Protein AF-A0A5B7JDL4-F1 (afdb_monomer_lite)

pLDDT: mean 72.07, std 23.26, range [29.02, 93.75]

InterPro domains:
  IPR038269 SCAN domain superfamily [G3DSA:1.10.4020.10] (1-85)

Structure (mmCIF, N/CA/C/O backbone):
data_AF-A0A5B7JDL4-F1
#
_entry.id   AF-A0A5B7JDL4-F1
#
loop_
_atom_site.group_PDB
_atom_site.id
_atom_site.type_symbol
_atom_site.label_atom_id
_atom_site.label_alt_id
_atom_site.label_comp_id
_atom_site.label_asym_id
_atom_site.label_entity_id
_atom_site.label_seq_id
_atom_site.pdbx_PDB_ins_code
_atom_site.Cartn_x
_atom_site.Cartn_y
_atom_site.Cartn_z
_atom_site.occupancy
_atom_site.B_iso_or_equiv
_atom_site.auth_seq_id
_atom_site.auth_comp_id
_atom_site.auth_asym_id
_atom_site.auth_atom_id
_atom_site.pdbx_PDB_model_num
ATOM 1 N N . MET A 1 1 ? -4.743 -7.696 -0.058 1.00 56.03 1 MET A N 1
ATOM 2 C CA . MET A 1 1 ? -6.128 -7.459 0.442 1.00 56.03 1 MET A CA 1
ATOM 3 C C . MET A 1 1 ? -6.179 -6.619 1.727 1.00 56.03 1 MET A C 1
ATOM 5 O O . MET A 1 1 ? -7.036 -5.749 1.816 1.00 56.03 1 MET A O 1
ATOM 9 N N . TYR A 1 2 ? -5.297 -6.826 2.714 1.00 60.03 2 TYR A N 1
ATOM 10 C CA . TYR A 1 2 ? -5.376 -6.131 4.012 1.00 60.03 2 TYR A CA 1
ATOM 11 C C . TYR A 1 2 ? -4.808 -4.695 4.016 1.00 60.03 2 TYR A C 1
ATOM 13 O O . TYR A 1 2 ? -5.443 -3.829 4.612 1.00 60.03 2 TYR A O 1
ATOM 21 N N . ARG A 1 3 ? -3.765 -4.399 3.221 1.00 72.75 3 ARG A N 1
ATOM 22 C CA . ARG A 1 3 ? -3.266 -3.031 2.936 1.00 72.75 3 ARG A CA 1
ATOM 23 C C . ARG A 1 3 ? -4.375 -2.053 2.526 1.00 72.75 3 ARG A C 1
ATOM 25 O O . ARG A 1 3 ? -4.653 -1.068 3.206 1.00 72.75 3 ARG A O 1
ATOM 32 N N . LYS A 1 4 ? -5.100 -2.382 1.448 1.00 76.00 4 LYS A N 1
ATOM 33 C CA . LYS A 1 4 ? -6.224 -1.565 0.948 1.00 76.00 4 LYS A CA 1
ATOM 34 C C . LYS A 1 4 ? -7.341 -1.413 1.984 1.00 76.00 4 LYS A C 1
ATOM 36 O O . LYS A 1 4 ? -8.007 -0.386 2.009 1.00 76.00 4 LYS A O 1
ATOM 41 N N . ARG A 1 5 ? -7.567 -2.417 2.837 1.00 73.81 5 ARG A N 1
ATOM 42 C CA . ARG A 1 5 ? -8.588 -2.356 3.896 1.00 73.81 5 ARG A CA 1
ATOM 43 C C . ARG A 1 5 ? -8.178 -1.427 5.036 1.00 73.81 5 ARG A C 1
ATOM 45 O O . ARG A 1 5 ? -9.047 -0.736 5.553 1.00 73.81 5 ARG A O 1
ATOM 52 N N . PHE A 1 6 ? -6.897 -1.394 5.404 1.00 78.69 6 PHE A N 1
ATOM 53 C CA . PHE A 1 6 ? -6.366 -0.450 6.388 1.00 78.69 6 PHE A CA 1
ATOM 54 C C . PHE A 1 6 ? -6.543 0.995 5.903 1.00 78.69 6 PHE A C 1
ATOM 56 O O . PHE A 1 6 ? -7.266 1.755 6.545 1.00 78.69 6 PHE A O 1
ATOM 63 N N . ARG A 1 7 ? -6.017 1.327 4.713 1.0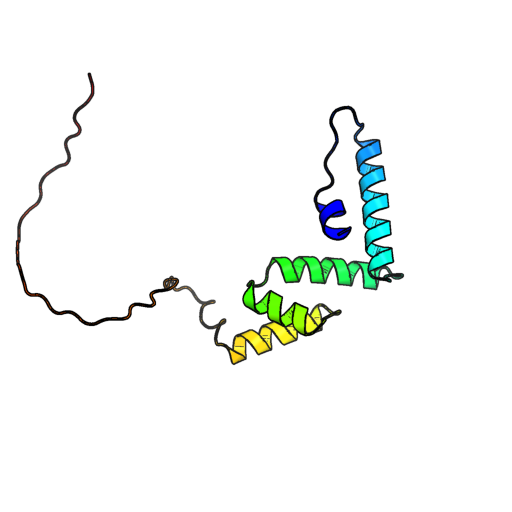0 80.38 7 ARG A N 1
ATOM 64 C CA . ARG A 1 7 ? -6.078 2.682 4.128 1.00 80.38 7 ARG A CA 1
ATOM 65 C C . ARG A 1 7 ? -7.502 3.197 3.879 1.00 80.38 7 ARG A C 1
ATOM 67 O O . ARG A 1 7 ? -7.736 4.396 3.938 1.00 80.38 7 ARG A O 1
ATOM 74 N N . ASN A 1 8 ? -8.463 2.300 3.650 1.00 82.62 8 ASN A N 1
ATOM 75 C CA . ASN A 1 8 ? -9.875 2.651 3.456 1.00 82.62 8 ASN A CA 1
ATOM 76 C C . ASN A 1 8 ? -10.728 2.530 4.731 1.00 82.62 8 ASN A C 1
ATOM 78 O O . ASN A 1 8 ? -11.958 2.514 4.641 1.00 82.62 8 ASN A O 1
ATOM 82 N N . THR A 1 9 ? -10.121 2.413 5.917 1.00 81.00 9 THR A N 1
ATOM 83 C CA . THR A 1 9 ? -10.893 2.363 7.164 1.00 81.00 9 THR A CA 1
ATOM 84 C C . THR A 1 9 ? -11.570 3.705 7.400 1.00 81.00 9 THR A C 1
ATOM 86 O O . THR A 1 9 ? -10.919 4.734 7.543 1.00 81.00 9 THR A O 1
ATOM 89 N N . LYS A 1 10 ? -12.901 3.681 7.432 1.00 85.12 10 LYS A N 1
ATOM 90 C CA . LYS A 1 10 ? -13.751 4.832 7.727 1.00 85.12 10 LYS A CA 1
ATOM 91 C C . LYS A 1 10 ? -14.675 4.469 8.878 1.00 85.12 10 LYS A C 1
ATOM 93 O O . LYS A 1 10 ? -15.032 3.300 9.044 1.00 85.12 10 LYS A O 1
ATOM 98 N N . LYS A 1 11 ? -15.080 5.475 9.652 1.00 89.38 11 LYS A N 1
ATOM 99 C CA . LYS A 1 11 ? -16.099 5.317 10.691 1.00 89.38 11 LYS A CA 1
ATOM 100 C C . LYS A 1 11 ? -17.371 4.740 10.060 1.00 89.38 11 LYS A C 1
ATOM 102 O O . LYS A 1 11 ? -17.846 5.261 9.050 1.00 89.38 11 LYS A O 1
ATOM 107 N N . ARG A 1 12 ? -17.926 3.684 10.656 1.00 86.62 12 ARG A N 1
ATOM 108 C CA . ARG A 1 12 ? -19.203 3.123 10.212 1.00 86.62 12 ARG A CA 1
ATOM 109 C C . ARG A 1 12 ? -20.361 3.944 10.794 1.00 86.62 12 ARG A C 1
ATOM 111 O O . ARG A 1 12 ? -20.228 4.513 11.882 1.00 86.62 12 ARG A O 1
ATOM 118 N N . PRO A 1 13 ? -21.512 4.018 10.109 1.00 80.81 13 PRO A N 1
ATOM 119 C CA . PRO A 1 13 ? -22.724 4.559 10.713 1.00 80.81 13 PRO A CA 1
ATOM 120 C C . PRO A 1 13 ? -23.049 3.796 12.006 1.00 80.81 13 PRO A C 1
ATOM 122 O O . PRO A 1 13 ? -23.027 2.569 12.016 1.00 80.81 13 PRO A O 1
ATOM 125 N N . GLY A 1 14 ? -23.290 4.518 13.101 1.00 85.56 14 GLY A N 1
ATOM 126 C CA . GLY A 1 14 ? -23.585 3.925 14.411 1.00 85.56 14 GLY A CA 1
ATOM 127 C C . GLY A 1 14 ? -22.376 3.456 15.234 1.00 85.56 14 GLY A C 1
ATOM 128 O O . GLY A 1 14 ? -22.563 3.138 16.401 1.00 85.56 14 GLY A O 1
ATOM 129 N N . SER A 1 15 ? -21.151 3.461 14.691 1.00 90.06 15 SER A N 1
ATOM 130 C CA . SER A 1 15 ? -19.945 3.118 15.461 1.00 90.06 15 SER A CA 1
ATOM 131 C C . SER A 1 15 ? -19.340 4.340 16.160 1.00 90.06 15 SER A C 1
ATOM 133 O O . SER A 1 15 ? -19.506 5.485 15.725 1.00 90.06 15 SER A O 1
ATOM 135 N N . THR A 1 16 ? -18.567 4.111 17.216 1.00 93.75 16 THR A N 1
ATOM 136 C CA . THR A 1 16 ? -17.765 5.153 17.870 1.00 93.75 16 THR A CA 1
ATOM 137 C C . THR A 1 16 ? -16.432 5.369 17.144 1.00 93.75 16 THR A C 1
ATOM 139 O O . THR A 1 16 ? -15.954 4.515 16.391 1.00 93.75 16 THR A O 1
ATOM 142 N N . TYR A 1 17 ? -15.791 6.519 17.371 1.00 90.31 17 TYR A N 1
ATOM 143 C CA . TYR A 1 17 ? -14.424 6.751 16.882 1.00 90.31 17 TYR A CA 1
ATOM 144 C C . TYR A 1 17 ? -13.397 5.838 17.568 1.00 90.31 17 TYR A C 1
ATOM 146 O O . TYR A 1 17 ? -12.393 5.483 16.955 1.00 90.31 17 TYR A O 1
ATOM 154 N N . LEU A 1 18 ? -13.671 5.399 18.802 1.00 93.44 18 LEU A N 1
ATOM 155 C CA . LEU A 1 18 ? -12.839 4.426 19.510 1.00 93.44 18 LEU A CA 1
ATOM 156 C C . LEU A 1 18 ? -12.838 3.065 18.801 1.00 93.44 18 LEU A C 1
ATOM 158 O O . LEU A 1 18 ? -11.785 2.456 18.630 1.00 93.44 18 LEU A O 1
ATOM 162 N N . GLU A 1 19 ? -14.003 2.599 18.351 1.00 91.38 19 GLU A N 1
ATOM 163 C CA . GLU A 1 19 ? -14.118 1.366 17.561 1.00 91.38 19 GLU A CA 1
ATOM 164 C C . GLU A 1 19 ? -13.371 1.479 16.232 1.00 91.38 19 GLU A C 1
ATOM 166 O O . GLU A 1 19 ? -12.660 0.551 15.854 1.00 91.38 19 GLU A O 1
ATOM 171 N N . MET A 1 20 ? -13.453 2.633 15.562 1.00 90.75 20 MET A N 1
ATOM 172 C CA . MET A 1 20 ? -12.669 2.894 14.353 1.00 90.75 20 MET A CA 1
ATOM 173 C C . MET A 1 20 ? -11.161 2.815 14.631 1.00 90.75 20 MET A C 1
ATOM 175 O O . MET A 1 20 ? -10.445 2.156 13.883 1.00 90.75 20 MET A O 1
ATOM 179 N N . ALA A 1 21 ? -10.675 3.434 15.712 1.00 91.81 21 ALA A N 1
ATOM 180 C CA . ALA A 1 21 ? -9.261 3.384 16.084 1.00 91.81 21 ALA A CA 1
ATOM 181 C C . ALA A 1 21 ? -8.791 1.946 16.376 1.00 91.81 21 ALA A C 1
ATOM 183 O O . ALA A 1 21 ? -7.732 1.532 15.901 1.00 91.81 21 ALA A O 1
ATOM 184 N N . ARG A 1 22 ? -9.611 1.151 17.079 1.00 92.44 22 ARG A N 1
ATOM 185 C CA . ARG A 1 22 ? -9.349 -0.282 17.305 1.00 92.44 22 ARG A CA 1
ATOM 186 C C . ARG A 1 22 ? -9.303 -1.068 15.994 1.00 92.44 22 ARG A C 1
ATOM 188 O O . ARG A 1 22 ? -8.393 -1.870 15.797 1.00 92.44 22 ARG A O 1
ATOM 195 N N . GLU A 1 23 ? -10.243 -0.828 15.079 1.00 89.88 23 GLU A N 1
ATOM 196 C CA . GLU A 1 23 ? -10.227 -1.455 13.753 1.00 89.88 23 GLU A CA 1
ATOM 197 C C . GLU A 1 23 ? -8.974 -1.088 12.947 1.00 89.88 23 GLU A C 1
ATOM 199 O O . GLU A 1 23 ? -8.433 -1.952 12.253 1.00 89.88 23 GLU A O 1
ATOM 204 N N . CYS A 1 24 ? -8.515 0.167 13.020 1.00 88.06 24 CYS A N 1
ATOM 205 C CA . CYS A 1 24 ? -7.285 0.607 12.364 1.00 88.06 24 CYS A CA 1
ATOM 206 C C . CYS A 1 24 ? -6.082 -0.202 12.858 1.00 88.06 24 CYS A C 1
ATOM 208 O O . CYS A 1 24 ? -5.369 -0.765 12.028 1.00 88.06 24 CYS A O 1
ATOM 210 N N . GLY A 1 25 ? -5.907 -0.321 14.180 1.00 90.69 25 GLY A N 1
ATOM 211 C CA . GLY A 1 25 ? -4.825 -1.114 14.774 1.00 90.69 25 GLY A CA 1
ATOM 212 C C . GLY A 1 25 ? -4.863 -2.575 14.324 1.00 90.69 25 GLY A C 1
ATOM 213 O O . GLY A 1 25 ? -3.905 -3.073 13.746 1.00 90.69 25 GLY A O 1
ATOM 214 N N . LEU A 1 26 ? -6.019 -3.237 14.442 1.00 91.06 26 LEU A N 1
ATOM 215 C CA . LEU A 1 26 ? -6.164 -4.646 14.049 1.00 91.06 26 LEU A CA 1
ATOM 216 C C . LEU A 1 26 ? -5.865 -4.900 12.563 1.00 91.06 26 LEU A C 1
ATOM 218 O O . LEU A 1 26 ? -5.303 -5.938 12.201 1.00 91.06 26 LEU A O 1
ATOM 222 N N . LYS A 1 27 ? -6.271 -3.981 11.679 1.00 89.25 27 LYS A N 1
ATOM 223 C CA . LYS A 1 27 ? -5.998 -4.093 10.240 1.00 89.25 27 LYS A CA 1
ATOM 224 C C . LYS A 1 27 ? -4.526 -3.842 9.929 1.00 89.25 27 LYS A C 1
ATOM 226 O O . LYS A 1 27 ? -4.000 -4.531 9.056 1.00 89.25 27 LYS A O 1
ATOM 231 N N . PHE A 1 28 ? -3.890 -2.901 10.625 1.00 89.88 28 PHE A N 1
ATOM 232 C CA . PHE A 1 28 ? -2.460 -2.638 10.505 1.00 89.88 28 PHE A CA 1
ATOM 233 C C . PHE A 1 28 ? -1.637 -3.843 10.968 1.00 89.88 28 PHE A C 1
ATOM 235 O O . PHE A 1 28 ? -0.851 -4.369 10.188 1.00 89.88 28 PHE A O 1
ATOM 242 N N . ASP A 1 29 ? -1.907 -4.369 12.163 1.00 90.31 29 ASP A N 1
ATOM 243 C CA . ASP A 1 29 ? -1.198 -5.530 12.712 1.00 90.31 29 ASP A CA 1
ATOM 244 C C . ASP A 1 29 ? -1.324 -6.750 11.799 1.00 90.31 29 ASP A C 1
ATOM 246 O O . ASP A 1 29 ? -0.365 -7.486 11.566 1.00 90.31 29 ASP A O 1
ATOM 250 N N . ARG A 1 30 ? -2.522 -6.976 11.248 1.00 89.94 30 ARG A N 1
ATOM 251 C CA . ARG A 1 30 ? -2.740 -8.063 10.291 1.00 89.94 30 ARG A CA 1
ATOM 252 C C . ARG A 1 30 ? -1.999 -7.824 8.978 1.00 89.94 30 ARG A C 1
ATOM 254 O O . ARG A 1 30 ? -1.569 -8.794 8.366 1.00 89.94 30 ARG A O 1
ATOM 261 N N . TRP A 1 31 ? -1.878 -6.578 8.529 1.00 89.56 31 TRP A N 1
ATOM 262 C CA . TRP A 1 31 ? -1.082 -6.254 7.352 1.00 89.56 31 TRP A CA 1
ATOM 263 C C . TRP A 1 31 ? 0.402 -6.535 7.608 1.00 89.56 31 TRP A C 1
ATOM 265 O O . TRP A 1 31 ? 0.960 -7.339 6.875 1.00 89.56 31 TRP A O 1
ATOM 275 N N . MET A 1 32 ? 0.991 -6.011 8.687 1.00 91.00 32 MET A N 1
ATOM 276 C CA . MET A 1 32 ? 2.404 -6.254 9.024 1.00 91.00 32 MET A CA 1
ATOM 277 C C . MET A 1 32 ? 2.725 -7.747 9.178 1.00 91.00 32 MET A C 1
ATOM 279 O O . MET A 1 32 ? 3.734 -8.217 8.665 1.00 91.00 32 MET A O 1
ATOM 283 N N . LYS A 1 33 ? 1.824 -8.527 9.795 1.00 89.00 33 LYS A N 1
ATOM 284 C CA . LYS A 1 33 ? 1.969 -9.992 9.900 1.00 89.00 33 LYS A CA 1
ATOM 285 C C . LYS A 1 33 ? 1.979 -10.712 8.552 1.00 89.00 33 LYS A C 1
ATOM 287 O O . LYS A 1 33 ? 2.597 -11.762 8.444 1.00 89.00 33 LYS A O 1
ATOM 292 N N . LEU A 1 34 ? 1.254 -10.204 7.558 1.00 87.38 34 LEU A N 1
ATOM 293 C CA . LEU A 1 34 ? 1.216 -10.808 6.223 1.00 87.38 34 LEU A CA 1
ATOM 294 C C . LEU A 1 34 ? 2.446 -10.467 5.389 1.00 87.38 34 LEU A C 1
ATOM 296 O O . LEU A 1 34 ? 2.805 -11.261 4.531 1.00 87.38 34 LEU A O 1
ATOM 300 N N . GLU A 1 35 ? 3.075 -9.325 5.659 1.00 86.25 35 GLU A N 1
ATOM 301 C CA . GLU A 1 35 ? 4.360 -8.937 5.065 1.00 86.25 35 GLU A CA 1
ATOM 302 C C . GLU A 1 35 ? 5.556 -9.586 5.809 1.00 86.25 35 GLU A C 1
ATOM 304 O O . GLU A 1 35 ? 6.699 -9.243 5.543 1.00 86.25 35 GLU A O 1
ATOM 309 N N . ASP A 1 36 ? 5.306 -10.486 6.778 1.00 88.94 36 ASP A N 1
ATOM 310 C CA . ASP A 1 36 ? 6.299 -11.104 7.689 1.00 88.94 36 ASP A CA 1
ATOM 311 C C . ASP A 1 36 ? 7.239 -10.098 8.390 1.00 88.94 36 ASP A C 1
ATOM 313 O O . ASP A 1 36 ? 8.367 -10.402 8.783 1.00 88.94 36 ASP A O 1
ATOM 317 N N . VAL A 1 37 ? 6.753 -8.877 8.617 1.00 89.12 37 VAL A N 1
ATOM 318 C CA . VAL A 1 37 ? 7.527 -7.811 9.252 1.00 89.12 37 VAL A CA 1
ATOM 319 C C . VAL A 1 37 ? 7.474 -7.934 10.773 1.00 89.12 37 VAL A C 1
ATOM 321 O O . VAL A 1 37 ? 6.402 -7.918 11.383 1.00 89.12 37 VAL A O 1
ATOM 324 N N . LYS A 1 38 ? 8.652 -7.999 11.407 1.00 88.12 38 LYS A N 1
ATOM 325 C CA . LYS A 1 38 ? 8.806 -8.137 12.872 1.00 88.12 38 LYS A CA 1
ATOM 326 C C . LYS A 1 38 ? 9.515 -6.957 13.532 1.00 88.12 38 LYS A C 1
ATOM 328 O O . LYS A 1 38 ? 9.468 -6.823 14.752 1.00 88.12 38 LYS A O 1
ATOM 333 N N . THR A 1 39 ? 10.167 -6.107 12.746 1.00 91.81 39 THR A N 1
ATOM 334 C CA . THR A 1 39 ? 10.977 -4.984 13.228 1.00 91.81 39 THR A CA 1
ATOM 335 C C . THR A 1 39 ? 10.349 -3.656 12.821 1.00 91.81 39 THR A C 1
ATOM 337 O O . THR A 1 39 ? 9.694 -3.561 11.785 1.00 91.81 39 THR A O 1
ATOM 340 N N . MET A 1 40 ? 10.569 -2.609 13.621 1.00 89.69 40 MET A N 1
ATOM 341 C CA . MET A 1 40 ? 10.143 -1.244 13.271 1.00 89.69 40 MET A CA 1
ATOM 342 C C . MET A 1 40 ? 10.725 -0.789 11.929 1.00 89.69 40 MET A C 1
ATOM 344 O O . MET A 1 40 ? 10.053 -0.100 11.167 1.00 89.69 40 MET A O 1
ATOM 348 N N . GLU A 1 41 ? 11.955 -1.201 11.631 1.00 89.25 41 GLU A N 1
ATOM 349 C CA . GLU A 1 41 ? 12.627 -0.894 10.371 1.00 89.25 41 GLU A CA 1
ATOM 350 C C . GLU A 1 41 ? 11.929 -1.549 9.176 1.00 89.25 41 GLU A C 1
ATOM 352 O O . GLU A 1 41 ? 11.615 -0.857 8.214 1.00 89.25 41 GLU A O 1
ATOM 357 N N . GLY A 1 42 ? 11.541 -2.825 9.274 1.00 89.12 42 GLY A N 1
ATOM 358 C CA . GLY A 1 42 ? 10.751 -3.467 8.221 1.00 89.12 42 GLY A CA 1
ATOM 359 C C . GLY A 1 42 ? 9.368 -2.829 8.043 1.00 89.12 42 GLY A C 1
ATOM 360 O O . GLY A 1 42 ? 8.874 -2.723 6.924 1.00 89.12 42 GLY A O 1
ATOM 361 N N . MET A 1 43 ? 8.744 -2.336 9.124 1.00 90.56 43 MET A N 1
ATOM 362 C CA . MET A 1 43 ? 7.450 -1.640 9.015 1.00 90.56 43 MET A CA 1
ATOM 363 C C . MET A 1 43 ? 7.614 -0.320 8.271 1.00 90.56 43 MET A C 1
ATOM 365 O O . MET A 1 43 ? 6.804 0.016 7.407 1.00 90.56 43 MET A O 1
ATOM 369 N N . ARG A 1 44 ? 8.674 0.425 8.608 1.00 91.94 44 ARG A N 1
ATOM 370 C CA . ARG A 1 44 ? 9.053 1.652 7.911 1.00 91.94 44 ARG A CA 1
ATOM 371 C C . ARG A 1 44 ? 9.248 1.368 6.425 1.00 91.94 44 ARG A C 1
ATOM 373 O O . ARG A 1 44 ? 8.703 2.106 5.612 1.00 91.94 44 ARG A O 1
ATOM 380 N N . GLU A 1 45 ? 9.953 0.297 6.090 1.00 91.62 45 GLU A N 1
ATOM 381 C CA . GLU A 1 45 ? 10.285 -0.053 4.713 1.00 91.62 45 GLU A CA 1
ATOM 382 C C . GLU A 1 45 ? 9.046 -0.345 3.864 1.00 91.62 45 GLU A C 1
ATOM 384 O O . GLU A 1 45 ? 8.827 0.281 2.828 1.00 91.62 45 GLU A O 1
ATOM 389 N N . VAL A 1 46 ? 8.139 -1.180 4.377 1.00 90.69 46 VAL A N 1
ATOM 390 C CA . VAL A 1 46 ? 6.858 -1.481 3.721 1.00 90.69 46 VAL A CA 1
ATOM 391 C C . VAL A 1 46 ? 6.028 -0.218 3.472 1.00 90.69 46 VAL A C 1
ATOM 393 O O . VAL A 1 46 ? 5.438 -0.053 2.401 1.00 90.69 46 VAL A O 1
ATOM 396 N N . ILE A 1 47 ? 5.961 0.687 4.453 1.00 90.06 47 ILE A N 1
ATOM 397 C CA . ILE A 1 47 ? 5.190 1.932 4.332 1.00 90.06 47 ILE A CA 1
ATOM 398 C C . ILE A 1 47 ? 5.832 2.881 3.312 1.00 90.06 47 ILE A C 1
ATOM 400 O O . ILE A 1 47 ? 5.123 3.539 2.547 1.00 90.06 47 ILE A O 1
ATOM 404 N N . LEU A 1 48 ? 7.161 2.966 3.297 1.00 91.94 48 LEU A N 1
ATOM 405 C CA . LEU A 1 48 ? 7.901 3.818 2.374 1.00 91.94 48 LEU A CA 1
ATOM 406 C C . LEU A 1 48 ? 7.811 3.315 0.934 1.00 91.94 48 LEU A C 1
ATOM 408 O O . LEU A 1 48 ? 7.515 4.107 0.039 1.00 91.94 48 LEU A O 1
ATOM 412 N N . LEU A 1 49 ? 7.968 2.009 0.716 1.00 91.31 49 LEU A N 1
ATOM 413 C CA . LEU A 1 49 ? 7.761 1.383 -0.587 1.00 91.31 49 LEU A CA 1
ATOM 414 C C . LEU A 1 49 ? 6.336 1.581 -1.091 1.00 91.31 49 LEU A C 1
ATOM 416 O O . LEU A 1 49 ? 6.143 1.910 -2.258 1.00 91.31 49 LEU A O 1
ATOM 420 N N . GLU A 1 50 ? 5.329 1.438 -0.226 1.00 89.06 50 GLU A N 1
ATOM 421 C CA . GLU A 1 50 ? 3.941 1.736 -0.588 1.00 89.06 50 GLU A CA 1
ATOM 422 C C . GLU A 1 50 ? 3.805 3.167 -1.117 1.00 89.06 50 GLU A C 1
ATOM 424 O O . GLU A 1 50 ? 3.236 3.370 -2.192 1.00 89.06 50 GLU A O 1
ATOM 429 N N . HIS A 1 51 ? 4.332 4.142 -0.373 1.00 90.12 51 HIS A N 1
ATOM 430 C CA . HIS A 1 51 ? 4.265 5.544 -0.760 1.00 90.12 51 HIS A CA 1
ATOM 431 C C . HIS A 1 51 ? 4.988 5.794 -2.088 1.00 90.12 51 HIS A C 1
ATOM 433 O O . HIS A 1 51 ? 4.409 6.395 -2.992 1.00 90.12 51 HIS A O 1
ATOM 439 N N . PHE A 1 52 ? 6.206 5.273 -2.241 1.00 91.75 52 PHE A N 1
ATOM 440 C CA . PHE A 1 52 ? 6.991 5.390 -3.468 1.00 91.75 52 PHE A CA 1
ATOM 441 C C . PHE A 1 52 ? 6.243 4.812 -4.678 1.00 91.75 52 PHE A C 1
ATOM 443 O O . PHE A 1 52 ? 6.045 5.492 -5.684 1.00 91.75 52 PHE A O 1
ATOM 450 N N . MET A 1 53 ? 5.703 3.600 -4.544 1.00 88.00 53 MET A N 1
ATOM 451 C CA . MET A 1 53 ? 4.931 2.914 -5.587 1.00 88.00 53 MET A CA 1
ATOM 452 C C . MET A 1 53 ? 3.626 3.638 -5.963 1.00 88.00 53 MET A C 1
ATOM 454 O O . MET A 1 53 ? 3.023 3.336 -6.997 1.00 88.00 53 MET A O 1
AT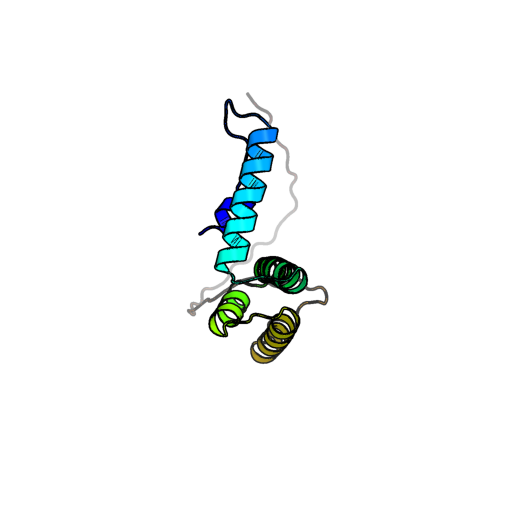OM 458 N N . GLU A 1 54 ? 3.115 4.531 -5.115 1.00 87.94 54 GLU A N 1
ATOM 459 C CA . GLU A 1 54 ? 1.953 5.379 -5.407 1.00 87.94 54 GLU A CA 1
ATOM 460 C C . GLU A 1 54 ? 2.321 6.670 -6.149 1.00 87.94 54 GLU A C 1
ATOM 462 O O . GLU A 1 54 ? 1.445 7.235 -6.800 1.00 87.94 54 GLU A O 1
ATOM 467 N N . GLN A 1 55 ? 3.583 7.108 -6.094 1.00 89.06 55 GLN A N 1
ATOM 468 C CA . GLN A 1 55 ? 4.065 8.309 -6.789 1.00 89.06 55 GLN A CA 1
ATOM 469 C C . GLN A 1 55 ? 4.652 8.023 -8.182 1.00 89.06 55 GLN A C 1
ATOM 471 O O . GLN A 1 55 ? 4.698 8.920 -9.019 1.00 89.06 55 GLN A O 1
ATOM 476 N N . VAL A 1 56 ? 5.095 6.793 -8.451 1.00 88.69 56 VAL A N 1
ATOM 477 C CA . VAL A 1 56 ? 5.712 6.422 -9.739 1.00 88.69 56 VAL A CA 1
ATOM 478 C C . VAL A 1 56 ? 4.696 6.233 -10.874 1.00 88.69 56 VAL A C 1
ATOM 480 O O . VAL A 1 56 ? 3.542 5.853 -10.656 1.00 88.69 56 VAL A O 1
ATOM 483 N N . HIS A 1 57 ? 5.156 6.438 -12.114 1.00 87.38 57 HIS A N 1
ATOM 484 C CA . HIS A 1 57 ? 4.373 6.175 -13.327 1.00 87.38 57 HIS A CA 1
ATOM 485 C C . HIS A 1 57 ? 3.895 4.705 -13.381 1.00 87.38 57 HIS A C 1
ATOM 487 O O . HIS A 1 57 ? 4.656 3.816 -12.993 1.00 87.38 57 HIS A O 1
ATOM 493 N N . PRO A 1 58 ? 2.677 4.402 -13.881 1.00 86.75 58 PRO A N 1
ATOM 494 C CA . PRO A 1 58 ? 2.150 3.035 -13.929 1.00 86.75 58 PRO A CA 1
ATOM 495 C C . PRO A 1 58 ? 3.064 2.009 -14.613 1.00 86.75 58 PRO A C 1
ATOM 497 O O . PRO A 1 58 ? 3.174 0.888 -14.120 1.00 86.75 58 PRO A O 1
ATOM 500 N N . ASP A 1 59 ? 3.748 2.394 -15.693 1.00 85.25 59 ASP A N 1
ATOM 501 C CA . ASP A 1 59 ? 4.662 1.490 -16.409 1.00 85.25 59 ASP A CA 1
ATOM 502 C C . ASP A 1 59 ? 5.893 1.145 -15.558 1.00 85.25 59 ASP A C 1
ATOM 504 O O . ASP A 1 59 ? 6.267 -0.018 -15.431 1.00 85.25 59 ASP A O 1
ATOM 508 N N . LEU A 1 60 ? 6.458 2.144 -14.872 1.00 87.38 60 LEU A N 1
ATOM 509 C CA . LEU A 1 60 ? 7.556 1.942 -13.930 1.00 87.38 60 LEU A CA 1
ATOM 510 C C . LEU A 1 60 ? 7.106 1.107 -12.721 1.00 87.38 60 LEU A C 1
ATOM 512 O O . LEU A 1 60 ? 7.826 0.233 -12.248 1.00 87.38 60 LEU A O 1
ATOM 516 N N . LYS A 1 61 ? 5.883 1.329 -12.233 1.00 88.62 61 LYS A N 1
ATOM 517 C CA . LYS A 1 61 ? 5.300 0.526 -11.155 1.00 88.62 61 LYS A CA 1
ATOM 518 C C . LYS A 1 61 ? 5.211 -0.951 -11.529 1.00 88.62 61 LYS A C 1
ATOM 520 O O . LYS A 1 61 ? 5.466 -1.803 -10.683 1.00 88.62 61 LYS A O 1
ATOM 525 N N . PHE A 1 62 ? 4.813 -1.253 -12.766 1.00 87.75 62 PHE A N 1
ATOM 526 C CA . PHE A 1 62 ? 4.746 -2.626 -13.255 1.00 87.75 62 PHE A CA 1
ATOM 527 C C . PHE A 1 62 ? 6.130 -3.281 -13.244 1.00 87.75 62 PHE A C 1
ATOM 529 O O . PHE A 1 62 ? 6.264 -4.380 -12.707 1.00 87.75 62 PHE A O 1
ATOM 536 N N . GLU A 1 63 ? 7.152 -2.576 -13.733 1.00 88.62 63 GLU A N 1
ATOM 537 C CA . GLU A 1 63 ? 8.538 -3.046 -13.702 1.00 88.62 63 GLU A CA 1
ATOM 538 C C . GLU A 1 63 ? 8.987 -3.339 -12.264 1.00 88.62 63 GLU A C 1
ATOM 540 O O . GLU A 1 63 ? 9.409 -4.452 -11.952 1.00 88.62 63 GLU A O 1
ATOM 545 N N . LEU A 1 64 ? 8.807 -2.388 -11.346 1.00 88.69 64 LEU A N 1
ATOM 546 C CA . LEU A 1 64 ? 9.212 -2.545 -9.946 1.00 88.69 64 LEU A CA 1
ATOM 547 C C . LEU A 1 64 ? 8.500 -3.712 -9.243 1.00 88.69 64 LEU A C 1
ATOM 549 O O . LEU A 1 64 ? 9.119 -4.434 -8.463 1.00 88.69 64 LEU A O 1
ATOM 553 N N . ILE A 1 65 ? 7.213 -3.930 -9.533 1.00 86.81 65 ILE A N 1
ATOM 554 C CA . ILE A 1 65 ? 6.464 -5.084 -9.017 1.00 86.81 65 ILE A CA 1
ATOM 555 C C . ILE A 1 65 ? 7.001 -6.390 -9.612 1.00 86.81 65 ILE A C 1
ATOM 557 O O . ILE A 1 65 ? 7.100 -7.383 -8.893 1.00 86.81 65 ILE A O 1
ATOM 561 N N . SER A 1 66 ? 7.347 -6.401 -10.902 1.00 87.12 66 SER A N 1
ATOM 562 C CA . SER A 1 66 ? 7.837 -7.598 -11.593 1.00 87.12 66 SER A CA 1
ATOM 563 C C . SER A 1 66 ? 9.170 -8.101 -11.028 1.00 87.12 66 SER A C 1
ATOM 565 O O . SER A 1 66 ? 9.384 -9.309 -10.944 1.00 87.12 66 SER A O 1
ATOM 567 N N . HIS A 1 67 ? 10.019 -7.180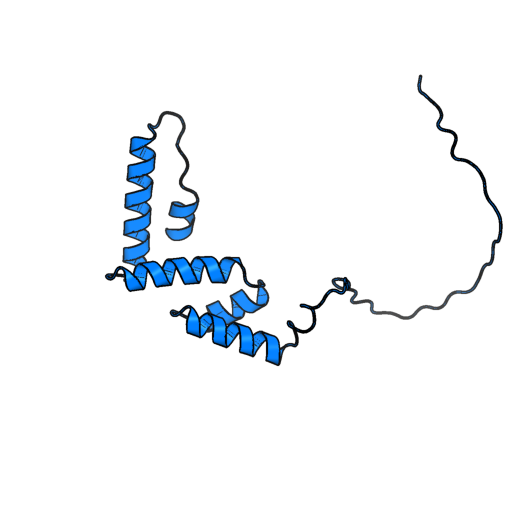 -10.561 1.00 85.44 67 HIS A N 1
ATOM 568 C CA . HIS A 1 67 ? 11.311 -7.487 -9.940 1.00 85.44 67 HIS A CA 1
ATOM 569 C C . HIS A 1 67 ? 11.224 -7.822 -8.448 1.00 85.44 67 HIS A C 1
ATOM 571 O O . HIS A 1 67 ? 12.233 -8.213 -7.870 1.00 85.44 67 HIS A O 1
ATOM 577 N N . GLY A 1 68 ? 10.050 -7.690 -7.819 1.00 82.62 68 GLY A N 1
ATOM 578 C CA . GLY A 1 68 ? 9.843 -8.088 -6.423 1.00 82.62 68 GLY A CA 1
ATOM 579 C C . GLY A 1 68 ? 10.677 -7.295 -5.413 1.00 82.62 68 GLY A C 1
ATOM 580 O O . GLY A 1 68 ? 11.224 -7.884 -4.488 1.00 82.62 68 GLY A O 1
ATOM 581 N N . VAL A 1 69 ? 10.800 -5.979 -5.602 1.00 85.12 69 VAL A N 1
ATOM 582 C CA . VAL A 1 69 ? 11.653 -5.127 -4.761 1.00 85.12 69 VAL A CA 1
ATOM 583 C C . VAL A 1 69 ? 11.098 -4.972 -3.339 1.00 85.12 69 VAL A C 1
ATOM 585 O O . VAL A 1 69 ? 9.937 -4.602 -3.161 1.00 85.12 69 VAL A O 1
ATOM 588 N N . ASP A 1 70 ? 11.953 -5.204 -2.344 1.00 83.44 70 ASP A N 1
ATOM 589 C CA . ASP A 1 70 ? 11.675 -5.167 -0.902 1.00 83.44 70 ASP A CA 1
ATOM 590 C C . ASP A 1 70 ? 12.407 -4.039 -0.146 1.00 83.44 70 ASP A C 1
ATOM 592 O O . ASP A 1 70 ? 12.131 -3.817 1.032 1.00 83.44 70 ASP A O 1
ATOM 596 N N . ASP A 1 71 ? 13.264 -3.280 -0.837 1.00 89.50 71 ASP A N 1
ATOM 597 C CA . ASP A 1 71 ? 13.999 -2.117 -0.324 1.00 89.50 71 ASP A CA 1
ATOM 598 C C . ASP A 1 71 ? 13.726 -0.853 -1.162 1.00 89.50 71 ASP A C 1
ATOM 600 O O . ASP A 1 71 ? 13.784 -0.862 -2.395 1.00 89.50 71 ASP A O 1
ATOM 604 N N . ILE A 1 72 ? 13.457 0.273 -0.502 1.00 92.75 72 ILE A N 1
ATOM 605 C CA . ILE A 1 72 ? 13.155 1.561 -1.130 1.00 92.75 72 ILE A CA 1
ATOM 606 C C . ILE A 1 72 ? 14.333 2.075 -1.942 1.00 92.75 72 ILE A C 1
ATOM 608 O O . ILE A 1 72 ? 14.133 2.634 -3.021 1.00 92.75 72 ILE A O 1
ATOM 612 N N . MET A 1 73 ? 15.559 1.899 -1.448 1.00 93.75 73 MET A N 1
ATOM 613 C CA . MET A 1 73 ? 16.738 2.408 -2.144 1.00 93.75 73 MET A CA 1
ATOM 614 C C . MET A 1 73 ? 16.970 1.624 -3.432 1.00 93.75 73 MET A C 1
ATOM 616 O O . MET A 1 73 ? 17.314 2.202 -4.462 1.00 93.75 73 MET A O 1
ATOM 620 N N . GLU A 1 74 ? 16.729 0.319 -3.397 1.00 92.12 74 GLU A N 1
ATOM 621 C CA . GLU A 1 74 ? 16.724 -0.532 -4.576 1.00 92.12 74 GLU A CA 1
ATOM 622 C C . GLU A 1 74 ? 15.592 -0.186 -5.553 1.00 92.12 74 GLU A C 1
ATOM 624 O O . GLU A 1 74 ? 15.807 -0.178 -6.768 1.00 92.12 74 GLU A O 1
ATOM 629 N N . ALA A 1 75 ? 14.407 0.169 -5.050 1.00 92.44 75 ALA A N 1
ATOM 630 C CA . ALA A 1 75 ? 13.304 0.627 -5.891 1.00 92.44 75 ALA A CA 1
ATOM 631 C C . ALA A 1 75 ? 13.651 1.948 -6.596 1.00 92.44 75 ALA A C 1
ATOM 633 O O . ALA A 1 75 ? 13.364 2.102 -7.783 1.00 92.44 75 ALA A O 1
ATOM 634 N N . GLY A 1 76 ? 14.326 2.864 -5.893 1.00 93.62 76 GLY A N 1
ATOM 635 C CA . GLY A 1 76 ? 14.857 4.106 -6.455 1.00 93.62 76 GLY A CA 1
ATOM 636 C C . GLY A 1 76 ? 15.891 3.854 -7.552 1.00 93.62 76 GLY A C 1
ATOM 637 O O . GLY A 1 76 ? 15.726 4.340 -8.666 1.00 93.62 76 GLY A O 1
ATOM 638 N N . ARG A 1 77 ? 16.896 3.005 -7.292 1.00 93.69 77 ARG A N 1
ATOM 639 C CA . ARG A 1 77 ? 17.915 2.647 -8.298 1.00 93.69 77 ARG A CA 1
ATOM 640 C C . ARG A 1 77 ? 17.300 2.054 -9.564 1.00 93.69 77 ARG A C 1
ATOM 642 O O . ARG A 1 77 ? 17.683 2.426 -10.669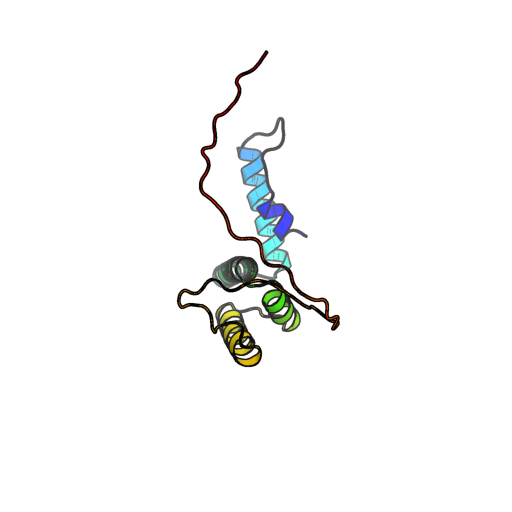 1.00 93.69 77 ARG A O 1
ATOM 649 N N . ARG A 1 78 ? 16.326 1.149 -9.421 1.00 90.50 78 ARG A N 1
ATOM 650 C CA . ARG A 1 78 ? 15.624 0.576 -10.580 1.00 90.50 78 ARG A CA 1
ATOM 651 C C . ARG A 1 78 ? 14.798 1.611 -11.331 1.00 90.50 78 ARG A C 1
ATOM 653 O O . ARG A 1 78 ? 14.749 1.550 -12.557 1.00 90.50 78 ARG A O 1
ATOM 660 N N . ALA A 1 79 ? 14.165 2.540 -10.620 1.00 91.12 79 ALA A N 1
ATOM 661 C CA . ALA A 1 79 ? 13.450 3.640 -11.248 1.00 91.12 79 ALA A CA 1
ATOM 662 C C . ALA A 1 79 ? 14.380 4.504 -12.101 1.00 91.12 79 ALA A C 1
ATOM 664 O O . ALA A 1 79 ? 14.060 4.756 -13.262 1.00 91.12 79 ALA A O 1
ATOM 665 N N . ASP A 1 80 ? 15.552 4.859 -11.578 1.00 91.88 80 ASP A N 1
ATOM 666 C CA . ASP A 1 80 ? 16.554 5.619 -12.324 1.00 91.88 80 ASP A CA 1
ATOM 667 C C . ASP A 1 80 ? 17.018 4.852 -13.573 1.00 91.88 80 ASP A C 1
ATOM 669 O O . ASP A 1 80 ? 16.944 5.381 -14.684 1.00 91.88 80 ASP A O 1
ATOM 673 N N . CYS A 1 81 ? 17.380 3.569 -13.434 1.00 89.06 81 CYS A N 1
ATOM 674 C CA . CYS A 1 81 ? 17.786 2.734 -14.571 1.00 89.06 81 CYS A CA 1
ATOM 675 C C . CYS A 1 81 ? 16.690 2.607 -15.643 1.00 89.06 81 CYS A C 1
ATOM 677 O O . CYS A 1 81 ? 16.978 2.662 -16.839 1.00 89.06 81 CYS A O 1
ATOM 679 N N . TYR A 1 82 ? 15.429 2.443 -15.237 1.00 87.69 82 TYR A N 1
ATOM 680 C CA . TYR A 1 82 ? 14.290 2.371 -16.155 1.00 87.69 82 TYR A CA 1
ATOM 681 C C . TYR A 1 82 ? 14.103 3.689 -16.918 1.00 87.69 82 TYR A C 1
ATOM 683 O O . TYR A 1 82 ? 13.892 3.696 -18.134 1.00 87.69 82 TYR A O 1
ATOM 691 N N . CYS A 1 83 ? 14.223 4.816 -16.216 1.00 87.06 83 CYS A N 1
ATOM 692 C CA . CYS A 1 83 ? 14.119 6.147 -16.795 1.00 87.06 83 CYS A CA 1
ATOM 693 C C . CYS A 1 83 ? 15.238 6.449 -17.797 1.00 87.06 83 CYS A C 1
ATOM 695 O O . CYS A 1 83 ? 14.968 7.045 -18.843 1.00 87.06 83 CYS A O 1
ATOM 697 N N . GLU A 1 84 ? 16.466 6.015 -17.511 1.00 85.12 84 GLU A N 1
ATOM 698 C CA . GLU A 1 84 ? 17.599 6.105 -18.436 1.00 85.12 84 GLU A CA 1
ATOM 699 C C . GLU A 1 84 ? 17.388 5.231 -19.678 1.00 85.12 84 GLU A C 1
ATOM 701 O O . GLU A 1 84 ? 17.551 5.707 -20.803 1.00 85.12 84 GLU A O 1
ATOM 706 N N . ALA A 1 85 ? 16.973 3.974 -19.490 1.00 84.44 85 ALA A N 1
ATOM 707 C CA . ALA A 1 85 ? 16.808 3.006 -20.573 1.00 84.44 85 ALA A CA 1
ATOM 708 C C . ALA A 1 85 ? 15.696 3.386 -21.563 1.00 84.44 85 ALA A C 1
ATOM 710 O O . ALA A 1 85 ? 15.824 3.154 -22.766 1.00 84.44 85 ALA A O 1
ATOM 711 N N . LEU A 1 86 ? 14.603 3.972 -21.069 1.00 79.50 86 LEU A N 1
ATOM 712 C CA . LEU A 1 86 ? 13.423 4.308 -21.874 1.00 79.50 86 LEU A CA 1
ATOM 713 C C . LEU A 1 86 ? 13.304 5.804 -22.192 1.00 79.50 86 LEU A C 1
ATOM 715 O O . LEU A 1 86 ? 12.407 6.206 -22.930 1.00 79.50 86 LEU A O 1
ATOM 719 N N . GLY A 1 87 ? 14.208 6.636 -21.667 1.00 68.31 87 GLY A N 1
ATOM 720 C CA . GLY A 1 87 ? 14.245 8.074 -21.932 1.00 68.31 87 GLY A CA 1
ATOM 721 C C . GLY A 1 87 ? 13.093 8.874 -21.312 1.00 68.31 87 GLY A C 1
ATOM 722 O O . GLY A 1 87 ? 12.854 9.998 -21.750 1.00 68.31 87 GLY A O 1
ATOM 723 N N . PHE A 1 88 ? 12.395 8.331 -20.305 1.00 62.84 88 PHE A N 1
ATOM 724 C CA . PHE A 1 88 ? 11.267 8.992 -19.626 1.00 62.84 88 PHE A CA 1
ATOM 725 C C . PHE A 1 88 ? 11.667 10.293 -18.897 1.00 62.84 88 PHE A C 1
ATOM 727 O O . PHE A 1 88 ? 10.827 11.171 -18.731 1.00 62.84 88 PHE A O 1
ATOM 734 N N . CYS A 1 89 ? 12.936 10.458 -18.504 1.00 51.66 89 CYS A N 1
ATOM 735 C CA . CYS A 1 89 ? 13.403 11.587 -17.680 1.00 51.66 89 CYS A CA 1
ATOM 736 C C . CYS A 1 89 ? 14.015 12.774 -18.452 1.00 51.66 89 CYS A C 1
ATOM 738 O O . CYS A 1 89 ? 14.850 13.493 -17.906 1.00 51.66 89 CYS A O 1
ATOM 740 N N . LYS A 1 90 ? 13.634 13.031 -19.711 1.00 48.66 90 LYS A N 1
ATOM 741 C CA . LYS A 1 90 ? 14.118 14.242 -20.413 1.00 48.66 90 LYS A CA 1
ATOM 742 C C . LYS A 1 90 ? 13.348 15.532 -20.100 1.00 48.66 90 LYS A C 1
ATOM 744 O O . LYS A 1 90 ? 13.813 16.593 -20.507 1.00 48.66 90 LYS A O 1
ATOM 749 N N . ASP A 1 91 ? 12.255 15.479 -19.336 1.00 46.69 91 ASP A N 1
ATOM 750 C CA . ASP A 1 91 ? 11.315 16.609 -19.246 1.00 46.69 91 ASP A CA 1
ATOM 751 C C . ASP A 1 91 ? 11.196 17.296 -17.870 1.00 46.69 91 ASP A C 1
ATOM 753 O O . ASP A 1 91 ? 10.272 18.083 -17.667 1.00 46.69 91 ASP A O 1
ATOM 757 N N . ASP A 1 92 ? 12.156 17.132 -16.953 1.00 48.19 92 ASP A N 1
ATOM 758 C CA . ASP A 1 92 ? 12.186 17.904 -15.689 1.00 48.19 92 ASP A CA 1
ATOM 759 C C . ASP A 1 92 ? 12.880 19.278 -15.799 1.00 48.19 92 ASP A C 1
ATOM 761 O O . ASP A 1 92 ? 13.357 19.855 -14.821 1.00 48.19 92 ASP A O 1
ATOM 765 N N . GLN A 1 93 ? 12.878 19.870 -16.997 1.00 44.97 93 GLN A N 1
ATOM 766 C CA . GLN A 1 93 ? 13.047 21.316 -17.165 1.00 44.97 93 GLN A CA 1
ATOM 767 C C . GLN A 1 93 ? 12.011 21.864 -18.148 1.00 44.97 93 GLN A C 1
ATOM 769 O O . GLN A 1 93 ? 12.269 22.049 -19.332 1.00 44.97 93 GLN A O 1
ATOM 774 N N . GLY A 1 94 ? 10.816 22.146 -17.625 1.00 44.69 94 GLY A N 1
ATOM 775 C CA . GLY A 1 94 ? 9.918 23.172 -18.152 1.00 44.69 94 GLY A CA 1
ATOM 776 C C . GLY A 1 94 ? 9.677 23.151 -19.663 1.00 44.69 94 GLY A C 1
ATOM 777 O O . GLY A 1 94 ? 10.033 24.096 -20.361 1.00 44.69 94 GLY A O 1
ATOM 778 N N . SER A 1 95 ? 8.977 22.147 -20.187 1.00 36.72 95 SER A N 1
ATOM 779 C CA . SER A 1 95 ? 8.303 22.323 -21.474 1.00 36.72 95 SER A CA 1
ATOM 780 C C . SER A 1 95 ? 7.080 21.429 -21.587 1.00 36.72 95 SER A C 1
ATOM 782 O O . SER A 1 95 ? 7.173 20.211 -21.653 1.00 36.72 95 SER A O 1
ATOM 784 N N . LYS A 1 96 ? 5.899 22.051 -21.644 1.00 48.53 96 LYS A N 1
ATOM 785 C CA . LYS A 1 96 ? 4.655 21.383 -22.035 1.00 48.53 96 LYS A CA 1
ATOM 786 C C . LYS A 1 96 ? 4.856 20.704 -23.393 1.00 48.53 96 LYS A C 1
ATOM 788 O O . LYS A 1 96 ? 4.855 21.422 -24.392 1.00 48.53 96 LYS A O 1
ATOM 793 N N . ARG A 1 97 ? 4.919 19.369 -23.478 1.00 39.31 97 ARG A N 1
ATOM 794 C CA . ARG A 1 97 ? 4.637 18.658 -24.740 1.00 39.31 97 ARG A CA 1
ATOM 795 C C . ARG A 1 97 ? 3.831 17.374 -24.549 1.00 39.31 97 ARG A C 1
ATOM 797 O O . ARG A 1 97 ? 4.339 16.327 -24.195 1.00 39.31 97 ARG A O 1
ATOM 804 N N . SER A 1 98 ? 2.545 17.540 -24.863 1.00 38.38 98 SER A N 1
ATOM 805 C CA . SER A 1 98 ? 1.669 16.646 -25.629 1.00 38.38 98 SER A CA 1
ATOM 806 C C . SER A 1 98 ? 1.821 15.139 -25.415 1.00 38.38 98 SER A C 1
ATOM 808 O O . SER A 1 98 ? 2.588 14.469 -26.101 1.00 38.38 98 SER A O 1
ATOM 810 N N . PHE A 1 99 ? 0.920 14.595 -24.602 1.00 37.94 99 PHE A N 1
ATOM 811 C CA . PHE A 1 99 ? 0.501 13.204 -24.708 1.00 37.94 99 PHE A CA 1
ATOM 812 C C . PHE A 1 99 ? 0.056 12.875 -26.147 1.00 37.94 99 PHE A C 1
ATOM 814 O O . PHE A 1 99 ? -0.679 13.643 -26.763 1.00 37.94 99 PHE A O 1
ATOM 821 N N . PHE A 1 100 ? 0.535 11.732 -26.643 1.00 37.00 100 PHE A N 1
ATOM 822 C CA . PHE A 1 100 ? -0.061 10.866 -27.667 1.00 37.00 100 PHE A CA 1
ATOM 823 C C . PHE A 1 100 ? -0.677 11.536 -28.912 1.00 37.00 100 PHE A C 1
ATOM 825 O O . PHE A 1 100 ? -1.831 11.947 -28.913 1.00 37.00 100 PHE A O 1
ATOM 832 N N . ASN A 1 101 ? 0.032 11.470 -30.041 1.00 39.12 101 ASN A N 1
ATOM 833 C CA . ASN A 1 101 ? -0.621 11.335 -31.344 1.00 39.12 101 ASN A CA 1
ATOM 834 C C . ASN A 1 101 ? 0.063 10.219 -32.136 1.00 39.12 101 ASN A C 1
ATOM 836 O O . ASN A 1 101 ? 1.059 10.430 -32.823 1.00 39.12 101 ASN A O 1
ATOM 840 N N . LYS A 1 102 ? -0.503 9.014 -32.035 1.00 41.41 102 LYS A N 1
ATOM 841 C CA . LYS A 1 102 ? -0.362 7.987 -33.064 1.00 41.41 102 LYS A CA 1
ATOM 842 C C . LYS A 1 102 ? -1.300 8.395 -34.204 1.00 41.41 102 LYS A C 1
ATOM 844 O O . LYS A 1 102 ? -2.509 8.243 -34.072 1.00 41.41 102 LYS A O 1
ATOM 849 N N . ALA A 1 103 ? -0.754 8.946 -35.283 1.00 36.94 103 ALA A N 1
ATOM 850 C CA . ALA A 1 103 ? -1.504 9.237 -36.501 1.00 36.94 103 ALA A CA 1
ATOM 851 C C . ALA A 1 103 ? -0.841 8.517 -37.680 1.00 36.94 103 ALA A C 1
ATOM 853 O O . ALA A 1 103 ? 0.184 8.943 -38.209 1.00 36.94 103 ALA A O 1
ATOM 854 N N . GLU A 1 104 ? -1.431 7.381 -38.038 1.00 37.06 104 GLU A N 1
ATOM 855 C CA . GLU A 1 104 ? -1.255 6.726 -39.330 1.00 37.06 104 GLU A CA 1
ATOM 856 C C . GLU A 1 104 ? -2.012 7.519 -40.413 1.00 37.06 104 GLU A C 1
ATOM 858 O O . GLU A 1 104 ? -3.070 8.084 -40.141 1.00 37.06 104 GLU A O 1
ATOM 863 N N . GLY A 1 105 ? -1.506 7.497 -41.651 1.00 36.72 105 GLY A N 1
ATOM 864 C CA . GLY A 1 105 ? -2.309 7.747 -42.856 1.00 36.72 105 GLY A CA 1
ATOM 865 C C . GLY A 1 105 ? -2.150 9.117 -43.523 1.00 36.72 105 GLY A C 1
ATOM 866 O O . GLY A 1 105 ? -2.630 10.140 -43.048 1.00 36.72 105 GLY A O 1
ATOM 867 N N . GLN A 1 106 ? -1.530 9.110 -44.705 1.00 37.03 106 GLN A N 1
ATOM 868 C CA . GLN A 1 106 ? -1.583 10.184 -45.700 1.00 37.03 106 GLN A CA 1
ATOM 869 C C . GLN A 1 106 ? -3.026 10.422 -46.169 1.00 37.03 106 GLN A C 1
ATOM 871 O O . GLN A 1 106 ? -3.698 9.451 -46.478 1.00 37.03 106 GLN A O 1
ATOM 876 N N . HIS A 1 107 ? -3.444 11.677 -46.374 1.00 35.44 107 HIS A N 1
ATOM 877 C CA . HIS A 1 107 ? -4.243 12.076 -47.545 1.00 35.44 107 HIS A CA 1
ATOM 878 C C . HIS A 1 107 ? -4.184 13.600 -47.766 1.00 35.44 107 HIS A C 1
ATOM 880 O O . HIS A 1 107 ? -4.465 14.401 -46.879 1.00 35.44 107 HIS A O 1
ATOM 886 N N . LYS A 1 108 ? -3.803 13.990 -48.991 1.00 40.62 108 LYS A N 1
ATOM 887 C CA . LYS A 1 108 ? -3.865 15.355 -49.542 1.00 40.62 108 LYS A CA 1
ATOM 888 C C . LYS A 1 108 ? -5.315 15.852 -49.610 1.00 40.62 108 LYS A C 1
ATOM 890 O O . LYS A 1 108 ? -6.154 15.132 -50.143 1.00 40.62 108 LYS A O 1
ATOM 895 N N . SER A 1 109 ? -5.557 17.127 -49.297 1.00 33.34 109 SER A N 1
ATOM 896 C CA . SER A 1 109 ? -6.451 17.966 -50.111 1.00 33.34 109 SER A CA 1
ATOM 897 C C . SER A 1 109 ? -6.166 19.464 -49.944 1.00 33.34 109 SER A C 1
ATOM 899 O O . SER A 1 109 ? -5.584 19.902 -48.958 1.00 33.34 109 SER A O 1
ATOM 901 N N . LYS A 1 110 ? -6.516 20.203 -50.996 1.00 36.16 110 LYS A N 1
ATOM 902 C CA . LYS A 1 110 ? -6.133 21.572 -51.361 1.00 36.16 110 LYS A CA 1
ATOM 903 C C . LYS A 1 110 ? -6.884 22.664 -50.578 1.00 36.16 110 LYS A C 1
ATOM 905 O O . LYS A 1 110 ? -8.030 22.473 -50.203 1.00 36.16 110 LYS A O 1
ATOM 910 N N . ASN A 1 111 ? -6.205 23.812 -50.469 1.00 30.72 111 ASN A N 1
ATOM 911 C CA . ASN A 1 111 ? -6.647 25.218 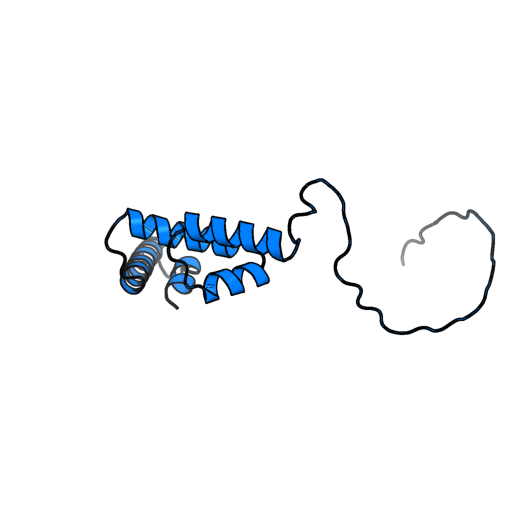-50.477 1.00 30.72 111 ASN A CA 1
ATOM 912 C C . ASN A 1 111 ? -8.094 25.567 -50.072 1.00 30.72 111 ASN A C 1
ATOM 914 O O . ASN A 1 111 ? -9.035 25.179 -50.755 1.00 30.72 111 ASN A O 1
ATOM 918 N N . ASN A 1 112 ? -8.240 26.540 -49.164 1.00 33.94 112 ASN A N 1
ATOM 919 C CA . ASN A 1 112 ? -8.680 27.873 -49.597 1.00 33.94 112 ASN A CA 1
ATOM 920 C C . ASN A 1 112 ? -8.425 28.974 -48.558 1.00 33.94 112 ASN A C 1
ATOM 922 O O . ASN A 1 112 ? -8.605 28.801 -47.357 1.00 33.94 112 ASN A O 1
ATOM 926 N N . SER A 1 113 ? -8.015 30.119 -49.093 1.00 35.91 113 SER A N 1
ATOM 927 C CA . SER A 1 113 ? -7.909 31.429 -48.465 1.00 35.91 113 SER A CA 1
ATOM 928 C C . SER A 1 113 ? -9.280 32.004 -48.120 1.00 35.91 113 SER A C 1
ATOM 930 O O . SER A 1 113 ? -10.115 32.062 -49.016 1.00 35.91 113 SER A O 1
ATOM 932 N N . TYR A 1 114 ? -9.446 32.563 -46.919 1.00 29.02 114 TYR A N 1
ATOM 933 C CA . TYR A 1 114 ? -10.282 33.749 -46.705 1.00 29.02 114 TYR A CA 1
ATOM 934 C C . TYR A 1 114 ? -9.675 34.625 -45.603 1.00 29.02 114 TYR A C 1
ATOM 936 O O . TYR A 1 114 ? -9.533 34.228 -44.450 1.00 29.02 114 TYR A O 1
ATOM 944 N N . THR A 1 115 ? -9.275 35.821 -46.020 1.00 34.72 115 THR A N 1
ATOM 945 C CA . THR A 1 115 ? -9.009 37.013 -45.213 1.00 34.72 115 THR A CA 1
ATOM 946 C C . THR A 1 115 ? -10.313 37.657 -44.734 1.00 34.72 115 THR A C 1
ATOM 948 O O . THR A 1 115 ? -11.337 37.493 -45.393 1.00 34.72 115 THR A O 1
ATOM 951 N N . MET A 1 116 ? -10.186 38.518 -43.710 1.00 31.08 116 MET A N 1
ATOM 952 C CA . MET A 1 116 ? -11.168 39.462 -43.128 1.00 31.08 116 MET A CA 1
ATOM 953 C C . MET A 1 116 ? -11.945 38.913 -41.927 1.00 31.08 116 MET A C 1
ATOM 955 O O . MET A 1 116 ? -12.340 37.759 -41.914 1.00 31.08 116 MET A O 1
ATOM 959 N N . SER A 1 117 ? -12.283 39.684 -40.899 1.00 32.66 117 SER A N 1
ATOM 960 C CA . SER A 1 117 ? -11.904 41.017 -40.411 1.00 32.66 117 SER A CA 1
ATOM 961 C C . SER A 1 117 ? -12.582 41.138 -39.035 1.00 32.66 117 SER A C 1
ATOM 963 O O . SER A 1 117 ? -13.554 40.440 -38.748 1.00 32.66 117 SER A O 1
ATOM 965 N N . SER A 1 118 ? -12.051 42.006 -38.185 1.00 37.72 118 SER A N 1
ATOM 966 C CA . SER A 1 118 ? -12.545 42.383 -36.860 1.00 37.72 118 SER A CA 1
ATOM 967 C C . SER A 1 118 ? -14.063 42.607 -36.783 1.00 37.72 118 SER A C 1
ATOM 969 O O . SER A 1 118 ? -14.614 43.375 -37.570 1.00 37.72 118 SER A O 1
ATOM 971 N N . GLY A 1 119 ? -14.716 42.036 -35.768 1.00 35.84 119 GLY A N 1
ATOM 972 C CA . GLY A 1 119 ? -16.121 42.295 -35.454 1.00 35.84 119 GLY A CA 1
ATOM 973 C C . GLY A 1 119 ? -16.482 41.810 -34.051 1.00 35.84 119 GLY A C 1
ATOM 974 O O . GLY A 1 119 ? -16.118 40.713 -33.648 1.00 35.84 119 GLY A O 1
ATOM 975 N N . GLN A 1 120 ? -17.128 42.685 -33.293 1.00 34.41 120 GLN A N 1
ATOM 976 C CA . GLN A 1 120 ? -17.342 42.654 -31.849 1.00 34.41 120 GLN A CA 1
ATOM 977 C C . GLN A 1 120 ? -18.346 41.574 -31.406 1.00 34.41 120 GLN A C 1
ATOM 979 O O . GLN A 1 120 ? -19.374 41.370 -32.045 1.00 34.41 120 GLN A O 1
ATOM 984 N N . TYR A 1 121 ? -18.086 40.929 -30.264 1.00 31.55 121 TYR A N 1
ATOM 985 C CA . TYR A 1 121 ? -19.071 40.087 -29.580 1.00 31.55 121 TYR A CA 1
ATOM 986 C C . TYR A 1 121 ? -20.021 40.963 -28.752 1.00 31.55 121 TYR A C 1
ATOM 988 O O . TYR A 1 121 ? -19.668 41.412 -27.661 1.00 31.55 121 TYR A O 1
ATOM 996 N N . GLN A 1 122 ? -21.244 41.157 -29.248 1.00 34.91 122 GLN A N 1
ATOM 997 C CA . GLN A 1 122 ? -22.377 41.638 -28.456 1.00 34.91 122 GLN A CA 1
ATOM 998 C C . GLN A 1 122 ? -23.210 40.421 -28.012 1.00 34.91 122 GLN A C 1
ATOM 1000 O O . GLN A 1 122 ? -23.696 39.654 -28.841 1.00 34.91 122 GLN A O 1
ATOM 1005 N N . LYS A 1 123 ? -23.363 40.227 -26.696 1.00 45.16 123 LYS A N 1
ATOM 1006 C CA . LYS A 1 123 ? -24.292 39.245 -26.106 1.00 45.16 123 LYS A CA 1
ATOM 1007 C C . LYS A 1 123 ? -25.745 39.662 -26.372 1.00 45.16 123 LYS A C 1
ATOM 1009 O O . LYS A 1 123 ? -26.048 40.835 -26.155 1.00 45.16 123 LYS A O 1
ATOM 1014 N N . PRO A 1 124 ? -26.673 38.736 -26.656 1.00 44.19 124 PRO A N 1
ATOM 1015 C CA . PRO A 1 124 ? -28.078 38.954 -26.356 1.00 44.19 124 PRO A CA 1
ATOM 1016 C C . PRO A 1 124 ? -28.444 38.359 -24.987 1.00 44.19 124 PRO A C 1
ATOM 1018 O O . PRO A 1 124 ? -28.098 37.223 -24.663 1.00 44.19 124 PRO A O 1
ATOM 1021 N N . TYR A 1 125 ? -29.124 39.179 -24.184 1.00 36.50 125 TYR A N 1
ATOM 1022 C CA . TYR A 1 125 ? -29.867 38.780 -22.990 1.00 36.50 125 TYR A CA 1
ATOM 1023 C C . TYR A 1 125 ? -31.175 38.064 -23.366 1.00 36.50 125 TYR A C 1
ATOM 1025 O O . TYR A 1 125 ? -31.690 38.220 -24.470 1.00 36.50 125 TYR A O 1
ATOM 1033 N N . ASN A 1 126 ? -31.660 37.305 -22.384 1.00 36.34 126 ASN A N 1
ATOM 1034 C CA . ASN A 1 126 ? -32.876 36.490 -22.299 1.00 36.34 126 ASN A CA 1
ATOM 1035 C C . ASN A 1 126 ? -34.167 37.112 -22.858 1.00 36.34 126 ASN A C 1
ATOM 1037 O O . ASN A 1 126 ? -34.327 38.330 -22.820 1.00 36.34 126 ASN A O 1
ATOM 1041 N N . TYR A 1 127 ? -35.137 36.244 -23.165 1.00 41.44 127 TYR A N 1
ATOM 1042 C CA . TYR A 1 127 ? -36.373 36.135 -22.374 1.00 41.44 127 TYR A CA 1
ATOM 1043 C C . TYR A 1 127 ? -36.753 34.664 -22.205 1.00 41.44 127 TYR A C 1
ATOM 1045 O O . TYR A 1 127 ? -36.592 33.911 -23.191 1.00 41.44 127 TYR A O 1
#

Sequence (127 aa):
MYRKRFRNTKKRPGSTYLEMARECGLKFDRWMKLEDVKTMEGMREVILLEHFMEQVHPDLKFELISHGVDDIMEAGRRADCYCEALGFCKDDQGSKRSFFNKAEGQHKSKNNSYTMSSGQYQKPYNY

Organism: Portunus trituberculatus (NCBI:txid210409)

Foldseek 3Di:
DLVVVLVPQDADVPDDVVVSVVVNVVSLVVVCVVVVHDDPVLSVQVVLVVVVLVPDDPVLNVVLVVVVDSGPVVSVV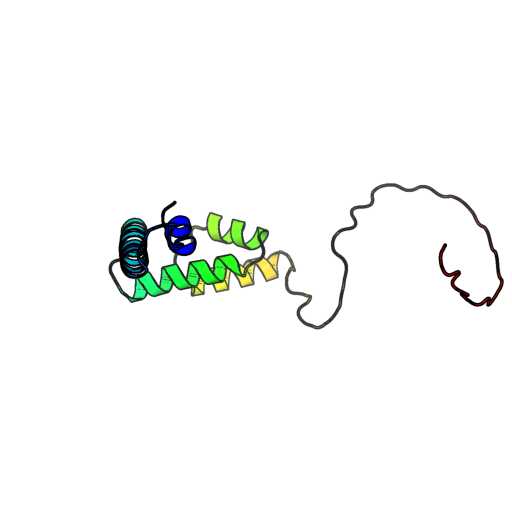SSVVVCVVVVVPPPPPDDDDDDDDPDDDDDDDDDDDDDDDDDDDDDDDDD

Secondary structure (DSSP, 8-state):
-HHHHHHT--PPTT--HHHHHHHHHHHHHHHHHHTT--SHHHHHHHHHHHHHHHHS-HHHHHHHHHTT---HHHHHHHHHHHHHHHTGGG-SSS----S----------------------PPPP--

Radius of gyration: 26.64 Å; chains: 1; bounding box: 54×54×71 Å